Protein AF-A0A6A3H174-F1 (afdb_monomer_lite)

Sequence (116 aa):
VYGRFDVNQLEKFVPSKDCEFYFCGPAGFMTAVHKSLNKQWAVPAAQLHYEYFGPTQDIGADNTTQRPPSSCPFATFDYHTRLMATSDKQSRTRLVVAVVVATSAVLAASLMRSKK

Foldseek 3Di:
DPDADDVVVVVVVDPDLPAADEDEDDPVRLVRVVCCNCPVVVRDPVRYHYDYDDDDPDPPDDPDDDDDDDDDPPPVVVPVVVVVPPPPPVVVVVVVVVVVVVVVVVVVVVVVVVVD

Structure (mmCIF, N/CA/C/O backbone):
data_AF-A0A6A3H174-F1
#
_entry.id   AF-A0A6A3H174-F1
#
loop_
_atom_site.group_PDB
_atom_site.id
_atom_site.type_symbol
_atom_site.label_atom_id
_atom_site.label_alt_id
_atom_site.label_comp_id
_atom_site.label_asym_id
_atom_site.label_entity_id
_atom_site.label_seq_id
_atom_site.pdbx_PDB_ins_code
_atom_site.Cartn_x
_atom_site.Cartn_y
_atom_site.Cartn_z
_atom_site.occupancy
_atom_site.B_iso_or_equiv
_atom_site.auth_seq_id
_atom_site.auth_comp_id
_atom_site.auth_asym_id
_atom_site.auth_atom_id
_atom_site.pdbx_PDB_model_num
ATOM 1 N N . VAL A 1 1 ? 7.764 12.884 8.197 1.00 55.34 1 VAL A N 1
ATOM 2 C CA . VAL A 1 1 ? 7.762 12.824 6.714 1.00 55.34 1 VAL A CA 1
ATOM 3 C C . VAL A 1 1 ? 6.326 12.987 6.258 1.00 55.34 1 VAL A C 1
ATOM 5 O O . VAL A 1 1 ? 5.496 12.197 6.684 1.00 55.34 1 VAL A O 1
ATOM 8 N N . TYR A 1 2 ? 6.020 14.023 5.482 1.00 71.94 2 TYR A N 1
ATOM 9 C CA . TYR A 1 2 ? 4.663 14.278 4.986 1.00 71.94 2 TYR A CA 1
ATOM 10 C C . TYR A 1 2 ? 4.356 13.423 3.745 1.00 71.94 2 TYR A C 1
ATOM 12 O O . TYR A 1 2 ? 5.277 12.953 3.077 1.00 71.94 2 TYR A O 1
ATOM 20 N N . GLY A 1 3 ? 3.071 13.197 3.452 1.00 80.25 3 GLY A N 1
ATOM 21 C CA . GLY A 1 3 ? 2.622 12.509 2.231 1.00 80.25 3 GLY A CA 1
ATOM 22 C C . GLY A 1 3 ? 2.741 10.979 2.235 1.00 80.25 3 GLY A C 1
ATOM 23 O O . GLY A 1 3 ? 2.571 10.351 1.193 1.00 80.25 3 GLY A O 1
ATOM 24 N N . ARG A 1 4 ? 3.036 10.352 3.381 1.00 86.06 4 ARG A N 1
ATOM 25 C CA . ARG A 1 4 ? 2.978 8.890 3.541 1.00 86.06 4 ARG A CA 1
ATOM 26 C C . ARG A 1 4 ? 1.618 8.469 4.088 1.00 86.06 4 ARG A C 1
ATOM 28 O O . ARG A 1 4 ? 1.029 9.184 4.891 1.00 86.06 4 ARG A O 1
ATOM 35 N N . PHE A 1 5 ? 1.160 7.292 3.673 1.00 89.25 5 PHE A N 1
ATOM 36 C CA . PHE A 1 5 ? -0.039 6.675 4.227 1.00 89.25 5 PHE A CA 1
ATOM 37 C C . PHE A 1 5 ? 0.173 6.304 5.703 1.00 89.25 5 PHE A C 1
ATOM 39 O O . PHE A 1 5 ? 1.164 5.648 6.032 1.00 89.25 5 PHE A O 1
ATOM 46 N N . ASP A 1 6 ? -0.763 6.710 6.562 1.00 90.88 6 ASP A N 1
ATOM 47 C CA . ASP A 1 6 ? -0.767 6.442 8.002 1.00 90.88 6 ASP A CA 1
ATOM 48 C C . ASP A 1 6 ? -2.175 6.031 8.455 1.00 90.88 6 ASP A C 1
ATOM 50 O O . ASP A 1 6 ? -3.143 6.779 8.298 1.00 90.88 6 ASP A O 1
ATOM 54 N N . VAL A 1 7 ? -2.273 4.838 9.043 1.00 91.19 7 VAL A N 1
ATOM 55 C CA . VAL A 1 7 ? -3.528 4.265 9.549 1.00 91.19 7 VAL A CA 1
ATOM 56 C C . VAL A 1 7 ? -4.099 5.082 10.710 1.00 91.19 7 VAL A C 1
ATOM 58 O O . VAL A 1 7 ? -5.314 5.216 10.805 1.00 91.19 7 VAL A O 1
ATOM 61 N N . ASN A 1 8 ? -3.260 5.707 11.542 1.00 91.12 8 ASN A N 1
ATOM 62 C CA . ASN A 1 8 ? -3.735 6.511 12.677 1.00 91.12 8 ASN A CA 1
ATOM 63 C C . ASN A 1 8 ? -4.438 7.798 12.225 1.00 91.12 8 ASN A C 1
ATOM 65 O O . ASN A 1 8 ? -5.259 8.362 12.947 1.00 91.12 8 ASN A O 1
ATOM 69 N N . GLN A 1 9 ? -4.089 8.304 11.039 1.00 91.31 9 GLN A N 1
ATOM 70 C CA . GLN A 1 9 ? -4.821 9.410 10.428 1.00 91.31 9 GLN A CA 1
ATOM 71 C C . GLN A 1 9 ? -6.125 8.905 9.821 1.00 91.31 9 GLN A C 1
ATOM 73 O O . GLN A 1 9 ? -7.155 9.538 10.021 1.00 91.31 9 GLN A O 1
ATOM 78 N N . LEU A 1 10 ? -6.091 7.754 9.141 1.00 90.69 10 LEU A N 1
ATOM 79 C CA . LEU A 1 10 ? -7.274 7.141 8.538 1.00 90.69 10 LEU A CA 1
ATOM 80 C C . LEU A 1 10 ? -8.370 6.849 9.576 1.00 90.69 10 LEU A C 1
ATOM 82 O O . LEU A 1 10 ? -9.531 7.152 9.322 1.00 90.69 10 LEU A O 1
ATOM 86 N N . GLU A 1 11 ? -8.012 6.358 10.765 1.00 90.25 11 GLU A N 1
ATOM 87 C CA . GLU A 1 11 ? -8.958 6.057 11.855 1.00 90.25 11 GLU A CA 1
ATOM 88 C C . GLU A 1 11 ? -9.788 7.270 12.305 1.00 90.25 11 GLU A C 1
ATOM 90 O O . GLU A 1 11 ? -10.901 7.109 12.790 1.00 90.25 11 GLU A O 1
ATOM 95 N N . LYS A 1 12 ? -9.299 8.497 12.091 1.00 92.00 12 LYS A N 1
ATOM 96 C CA . LYS A 1 12 ? -10.047 9.723 12.418 1.00 92.00 12 LYS A CA 1
ATOM 97 C C . LYS A 1 12 ? -11.144 10.045 11.405 1.00 92.00 12 LYS A C 1
ATOM 99 O O . LYS A 1 12 ? -12.030 10.838 11.709 1.00 92.00 12 LYS A O 1
ATOM 104 N N . PHE A 1 13 ? -11.051 9.489 10.200 1.00 90.06 13 PHE A N 1
ATOM 105 C CA . PHE A 1 13 ? -11.967 9.768 9.096 1.00 90.06 13 PHE A CA 1
ATOM 106 C C . PHE A 1 13 ? -12.977 8.648 8.863 1.00 90.06 13 PHE A C 1
ATOM 108 O O . PHE A 1 13 ? -14.040 8.905 8.303 1.00 90.06 13 PHE A O 1
ATOM 115 N N . VAL A 1 14 ? -12.658 7.415 9.262 1.00 88.88 14 VAL A N 1
ATOM 116 C CA . VAL A 1 14 ? -13.527 6.260 9.023 1.00 88.88 14 VAL A CA 1
ATOM 117 C C . VAL A 1 14 ? -14.399 5.994 10.259 1.00 88.88 14 VAL A C 1
ATOM 119 O O . VAL A 1 14 ? -13.870 5.921 11.366 1.00 88.88 14 VAL A O 1
ATOM 122 N N . PRO A 1 15 ? -15.725 5.818 10.103 1.00 84.31 15 PRO A N 1
ATOM 123 C CA . PRO A 1 15 ? -16.636 5.605 11.231 1.00 84.31 15 PRO A CA 1
ATOM 124 C C . PRO A 1 15 ? -16.509 4.219 11.888 1.00 84.31 15 PRO A C 1
ATOM 126 O O . PRO A 1 15 ? -16.900 4.056 13.041 1.00 84.31 15 PRO A O 1
ATOM 129 N N . SER A 1 16 ? -15.998 3.214 11.171 1.00 85.19 16 SER A N 1
ATOM 130 C CA . SER A 1 16 ? -15.826 1.836 11.650 1.00 85.19 16 SER A CA 1
ATOM 131 C C . SER A 1 16 ? -14.670 1.143 10.925 1.00 85.19 16 SER A C 1
ATOM 133 O O . SER A 1 16 ? -14.286 1.542 9.832 1.00 85.19 16 SER A O 1
ATOM 135 N N . LYS A 1 17 ? -14.118 0.082 11.520 1.00 83.25 17 LYS A N 1
ATOM 136 C CA . LYS A 1 17 ? -13.077 -0.753 10.889 1.00 83.25 17 LYS A CA 1
ATOM 137 C C . LYS A 1 17 ? -13.654 -1.802 9.942 1.00 83.25 17 LYS A C 1
ATOM 139 O O . LYS A 1 17 ? -12.920 -2.333 9.119 1.00 83.25 17 LYS A O 1
ATOM 144 N N . ASP A 1 18 ? -14.948 -2.082 10.068 1.00 86.81 18 ASP A N 1
ATOM 145 C CA . ASP A 1 18 ? -15.666 -3.024 9.215 1.00 86.81 18 ASP A CA 1
ATOM 146 C C . ASP A 1 18 ? -16.138 -2.311 7.944 1.00 86.81 18 ASP A C 1
ATOM 148 O O . ASP A 1 18 ? -17.263 -1.821 7.852 1.00 86.81 18 ASP A O 1
ATOM 152 N N . CYS A 1 19 ? -15.211 -2.125 7.010 1.00 88.94 19 CYS A N 1
ATOM 153 C CA . CYS A 1 19 ? -15.418 -1.435 5.742 1.00 88.94 19 CYS A CA 1
ATOM 154 C C . CYS A 1 19 ? -14.631 -2.158 4.653 1.00 88.94 19 CYS A C 1
ATOM 156 O O . CYS A 1 19 ? -13.599 -2.765 4.928 1.00 88.94 19 CYS A O 1
ATOM 158 N N . GLU A 1 20 ? -15.073 -2.044 3.404 1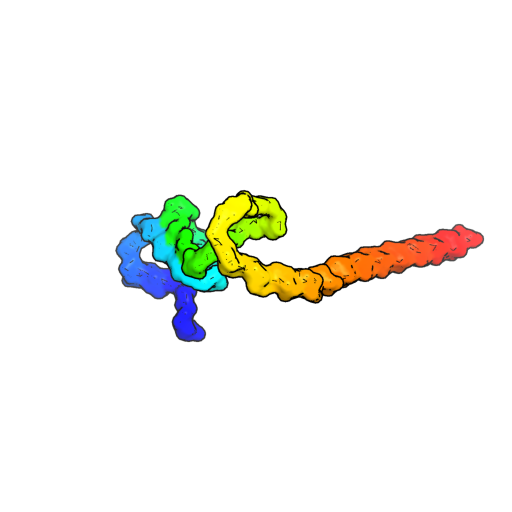.00 91.31 20 GLU A N 1
ATOM 159 C CA . GLU A 1 20 ? -14.257 -2.479 2.274 1.00 91.31 20 GLU A CA 1
ATOM 160 C C . GLU A 1 20 ? -13.305 -1.364 1.833 1.00 91.31 20 GLU A C 1
ATOM 162 O O . GLU A 1 20 ? -13.696 -0.212 1.631 1.00 91.31 20 GLU A O 1
ATOM 167 N N . PHE A 1 21 ? -12.033 -1.717 1.678 1.00 90.56 21 PHE A N 1
ATOM 168 C CA . PHE A 1 21 ? -10.954 -0.802 1.345 1.00 90.56 21 PHE A CA 1
ATOM 169 C C . PHE A 1 21 ? -10.506 -1.029 -0.094 1.00 90.56 21 PHE A C 1
ATOM 171 O O . PHE A 1 21 ? -9.912 -2.057 -0.414 1.00 90.56 21 PHE A O 1
ATOM 178 N N . TYR A 1 22 ? -10.731 -0.025 -0.938 1.00 92.81 22 TYR A N 1
ATOM 179 C CA . TYR A 1 22 ? -10.326 -0.014 -2.341 1.00 92.81 22 TYR A CA 1
ATOM 180 C C . TYR A 1 22 ? -9.165 0.960 -2.544 1.00 92.81 22 TYR A C 1
ATOM 182 O O . TYR A 1 22 ? -9.266 2.133 -2.180 1.00 92.81 22 TYR A O 1
ATOM 190 N N . PHE A 1 23 ? -8.053 0.502 -3.122 1.00 91.06 23 PHE A N 1
ATOM 191 C CA . PHE A 1 23 ? -6.896 1.364 -3.386 1.00 91.06 23 PHE A CA 1
ATOM 192 C C . PHE A 1 23 ? -6.150 0.985 -4.669 1.00 91.06 23 PHE A C 1
ATOM 194 O O . PHE A 1 23 ? -6.007 -0.178 -5.020 1.00 91.06 23 PHE A O 1
ATOM 201 N N . CYS A 1 24 ? -5.631 1.986 -5.372 1.00 88.25 24 CYS A N 1
ATOM 202 C CA . CYS A 1 24 ? -4.864 1.826 -6.607 1.00 88.25 24 CYS A CA 1
ATOM 203 C C . CYS A 1 24 ? -3.637 2.746 -6.583 1.00 88.25 24 CYS A C 1
ATOM 205 O O . CYS A 1 24 ? -3.594 3.727 -5.834 1.00 88.25 24 CYS A O 1
ATOM 207 N N . GLY A 1 25 ? -2.604 2.428 -7.365 1.00 85.50 25 GLY A N 1
ATOM 208 C CA . GLY A 1 25 ? -1.391 3.246 -7.408 1.00 85.50 25 GLY A CA 1
ATOM 209 C C . GLY A 1 25 ? -0.117 2.495 -7.793 1.00 85.50 25 GLY A C 1
ATOM 210 O O . GLY A 1 25 ? -0.161 1.356 -8.253 1.00 85.50 25 GLY A O 1
ATOM 211 N N . PRO A 1 26 ? 1.055 3.124 -7.592 1.00 83.69 26 PRO A N 1
ATOM 212 C CA . PRO A 1 26 ? 2.346 2.467 -7.764 1.00 83.69 26 PRO A CA 1
ATOM 213 C C . PRO A 1 26 ? 2.523 1.296 -6.787 1.00 83.69 26 PRO A C 1
ATOM 215 O O . PRO A 1 26 ? 2.151 1.398 -5.615 1.00 83.69 26 PRO A O 1
ATOM 218 N N . ALA A 1 27 ? 3.182 0.219 -7.224 1.00 81.50 27 ALA A N 1
ATOM 219 C CA . ALA A 1 27 ? 3.347 -1.015 -6.445 1.00 81.50 27 ALA A CA 1
ATOM 220 C C . ALA A 1 27 ? 3.892 -0.792 -5.017 1.00 81.50 27 ALA A C 1
ATOM 222 O O . ALA A 1 27 ? 3.402 -1.378 -4.047 1.00 81.50 27 ALA A O 1
ATOM 223 N N . GLY A 1 28 ? 4.872 0.105 -4.858 1.00 84.75 28 GLY A N 1
ATOM 224 C CA . GLY A 1 28 ? 5.450 0.425 -3.549 1.00 84.75 28 GLY A CA 1
ATOM 225 C C . GLY A 1 28 ? 4.480 1.133 -2.595 1.00 84.75 28 GLY A C 1
ATOM 226 O O . GLY A 1 28 ? 4.526 0.895 -1.389 1.00 84.75 28 GLY A O 1
ATOM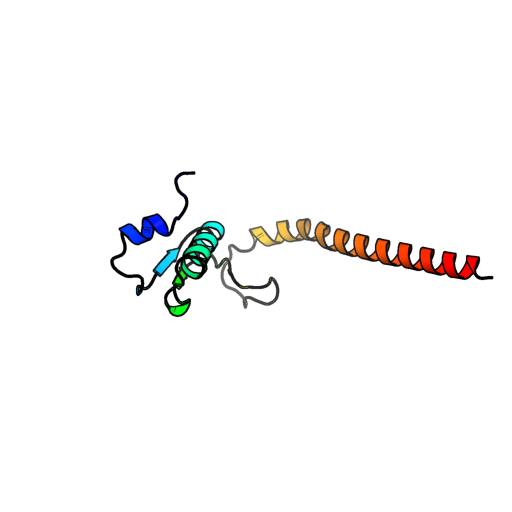 227 N N . PHE A 1 29 ? 3.579 1.969 -3.120 1.00 88.06 29 PHE A N 1
ATOM 228 C CA . PHE A 1 29 ? 2.531 2.609 -2.323 1.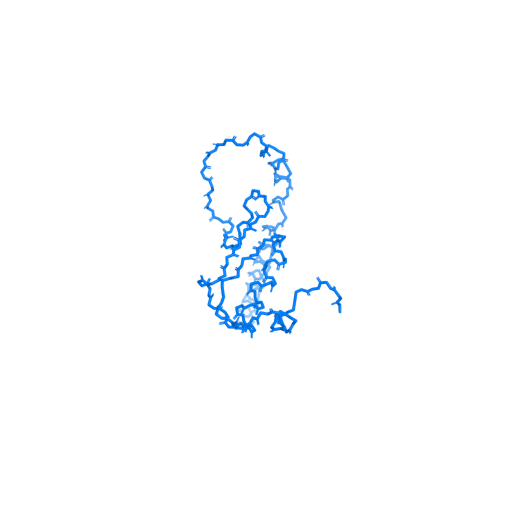00 88.06 29 PHE A CA 1
ATOM 229 C C . PHE A 1 29 ? 1.487 1.582 -1.886 1.00 88.06 29 PHE A C 1
ATOM 231 O O . PHE A 1 29 ? 1.201 1.469 -0.697 1.00 88.06 29 PHE A O 1
ATOM 238 N N . MET A 1 30 ? 0.993 0.773 -2.824 1.00 89.38 30 MET A N 1
ATOM 239 C CA . MET A 1 30 ? -0.028 -0.237 -2.537 1.00 89.38 30 MET A CA 1
ATOM 240 C C . MET A 1 30 ? 0.458 -1.288 -1.536 1.00 89.38 30 MET A C 1
ATOM 242 O O . MET A 1 30 ? -0.266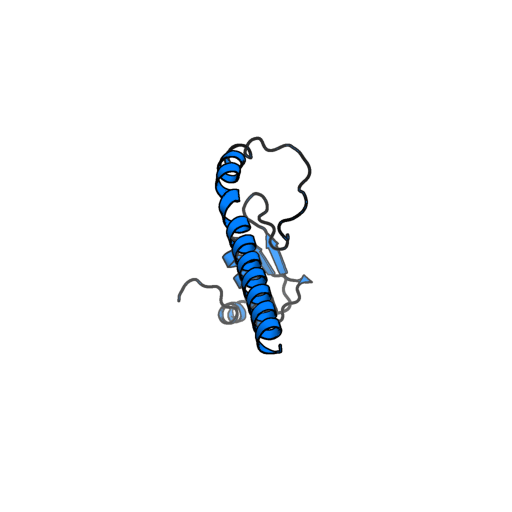 -1.631 -0.606 1.00 89.38 30 MET A O 1
ATOM 246 N N . THR A 1 31 ? 1.720 -1.720 -1.636 1.00 87.81 31 THR A N 1
ATOM 247 C CA . THR A 1 31 ? 2.330 -2.631 -0.652 1.00 87.81 31 THR A CA 1
ATOM 248 C C . THR A 1 31 ? 2.365 -2.013 0.749 1.00 87.81 31 THR A C 1
ATOM 250 O O . THR A 1 31 ? 2.110 -2.696 1.744 1.00 87.81 31 THR A O 1
ATOM 253 N N . ALA A 1 32 ? 2.676 -0.716 0.845 1.00 90.12 32 ALA A N 1
ATOM 254 C CA . ALA A 1 32 ? 2.696 -0.008 2.119 1.00 90.12 32 ALA A CA 1
ATOM 255 C C . ALA A 1 32 ? 1.288 0.111 2.724 1.00 90.12 32 ALA A C 1
ATOM 257 O O . ALA A 1 32 ? 1.122 -0.168 3.910 1.00 90.12 32 ALA A O 1
ATOM 258 N N . VAL A 1 33 ? 0.282 0.459 1.913 1.00 91.69 33 VAL A N 1
ATOM 259 C CA . VAL A 1 33 ? -1.128 0.534 2.334 1.00 91.69 33 VAL A CA 1
ATOM 260 C C . VAL A 1 33 ? -1.619 -0.828 2.819 1.00 91.69 33 VAL A C 1
ATOM 262 O O . VAL A 1 33 ? -2.063 -0.945 3.961 1.00 91.69 33 VAL A O 1
ATOM 265 N N . HIS A 1 34 ? -1.444 -1.873 2.005 1.00 91.06 34 HIS A N 1
ATOM 266 C CA . HIS A 1 34 ? -1.867 -3.233 2.330 1.00 91.06 34 HIS A CA 1
ATOM 267 C C . HIS A 1 34 ? -1.234 -3.728 3.637 1.00 91.06 34 HIS A C 1
ATOM 269 O O . HIS A 1 34 ? -1.918 -4.259 4.512 1.00 91.06 34 HIS A O 1
ATOM 275 N N . LYS A 1 35 ? 0.078 -3.517 3.819 1.00 90.25 35 LYS A N 1
ATOM 276 C CA . LYS A 1 35 ? 0.778 -3.916 5.048 1.00 90.25 35 LYS A CA 1
ATOM 277 C C . LYS A 1 35 ? 0.254 -3.166 6.270 1.00 90.25 35 LYS A C 1
ATOM 279 O O . LYS A 1 35 ? 0.128 -3.778 7.327 1.00 90.25 35 LYS A O 1
ATOM 284 N N . SER A 1 36 ? -0.016 -1.870 6.152 1.00 92.25 36 SER A N 1
ATOM 285 C CA . SER A 1 36 ? -0.520 -1.074 7.270 1.00 92.25 36 SER A CA 1
ATOM 286 C C . SER A 1 36 ? -1.940 -1.490 7.663 1.00 92.25 36 SER A C 1
ATOM 288 O O . SER A 1 36 ? -2.170 -1.760 8.839 1.00 92.25 36 SER A O 1
ATOM 290 N N . LEU A 1 37 ? -2.855 -1.647 6.700 1.00 91.50 37 LEU A N 1
ATOM 291 C CA . LEU A 1 37 ? -4.234 -2.078 6.967 1.00 91.50 37 LEU A CA 1
ATOM 292 C C . LEU A 1 37 ? -4.296 -3.496 7.555 1.00 91.50 37 LEU A C 1
ATOM 294 O O . LEU A 1 37 ? -4.940 -3.714 8.578 1.00 91.50 37 LEU A O 1
ATOM 298 N N . ASN A 1 38 ? -3.565 -4.446 6.967 1.00 88.75 38 ASN A N 1
ATOM 299 C CA . ASN A 1 38 ? -3.573 -5.835 7.423 1.00 88.75 38 ASN A CA 1
ATOM 300 C C . ASN A 1 38 ? -2.839 -6.020 8.764 1.00 88.75 38 ASN A C 1
ATOM 302 O O . ASN A 1 38 ? -3.372 -6.646 9.673 1.00 88.75 38 ASN A O 1
ATOM 306 N N . LYS A 1 39 ? -1.619 -5.480 8.920 1.00 86.38 39 LYS A N 1
ATOM 307 C CA . LYS A 1 39 ? -0.786 -5.779 10.102 1.00 86.38 39 LYS A CA 1
ATOM 308 C C . LYS A 1 39 ? -1.028 -4.859 11.288 1.00 86.38 39 LYS A C 1
ATOM 310 O O . LYS A 1 39 ? -0.892 -5.311 12.417 1.00 86.38 39 LYS A O 1
ATOM 315 N N . GLN A 1 40 ? -1.291 -3.575 11.049 1.00 87.94 40 GLN A N 1
ATOM 316 C CA . GLN A 1 40 ? -1.449 -2.604 12.139 1.00 87.94 40 GLN A CA 1
ATOM 317 C C . GLN A 1 40 ? -2.911 -2.480 12.556 1.00 87.94 40 GLN A C 1
ATOM 319 O O . GLN A 1 40 ? -3.193 -2.315 13.737 1.00 87.94 40 GLN A O 1
ATOM 324 N N . TRP A 1 41 ? -3.830 -2.587 11.594 1.00 89.31 41 TRP A N 1
ATOM 325 C CA . TRP A 1 41 ? -5.261 -2.401 11.834 1.00 89.31 41 TRP A CA 1
ATOM 326 C C . TRP A 1 41 ? -6.081 -3.693 11.794 1.00 89.31 41 TRP A C 1
ATOM 328 O O . TRP A 1 41 ? -7.282 -3.648 12.040 1.00 89.31 41 TRP A O 1
ATOM 338 N N . ALA A 1 42 ? -5.426 -4.833 11.545 1.00 90.31 42 ALA A N 1
ATOM 339 C CA . ALA A 1 42 ? -6.021 -6.169 11.546 1.00 90.31 42 ALA A CA 1
ATOM 340 C C . ALA A 1 42 ? -7.229 -6.329 10.601 1.00 90.31 42 ALA A C 1
ATOM 342 O O . ALA A 1 42 ? -8.105 -7.154 10.852 1.00 90.31 42 ALA A O 1
ATOM 343 N N . VAL A 1 43 ? -7.267 -5.566 9.502 1.00 89.56 43 VAL A N 1
ATOM 344 C CA . VAL A 1 43 ? -8.338 -5.670 8.504 1.00 89.56 43 VAL A CA 1
ATOM 345 C C . VAL A 1 43 ? -8.232 -7.017 7.770 1.00 89.56 43 VAL A C 1
ATOM 347 O O . VAL A 1 43 ? -7.149 -7.351 7.266 1.00 89.56 43 VAL A O 1
ATOM 350 N N . PRO A 1 44 ? -9.325 -7.800 7.683 1.00 87.94 44 PRO A N 1
ATOM 351 C CA . PRO A 1 44 ? -9.358 -9.051 6.935 1.00 87.94 44 PRO A CA 1
ATOM 352 C C . PRO A 1 44 ? -8.982 -8.856 5.464 1.00 87.94 44 PRO A C 1
ATOM 354 O O . PRO A 1 44 ? -9.422 -7.912 4.817 1.00 87.94 44 PRO A O 1
ATOM 357 N N . ALA A 1 45 ? -8.237 -9.806 4.892 1.00 84.38 45 ALA A N 1
ATOM 358 C CA . ALA A 1 45 ? -7.855 -9.752 3.477 1.00 84.38 45 ALA A CA 1
ATOM 359 C C . ALA A 1 45 ? -9.065 -9.721 2.525 1.00 84.38 45 ALA A C 1
ATOM 361 O O . ALA A 1 45 ? -8.972 -9.149 1.446 1.00 84.38 45 ALA A O 1
ATOM 362 N N . ALA A 1 46 ? -10.203 -10.287 2.943 1.00 88.25 46 ALA A N 1
ATOM 363 C CA . ALA A 1 46 ? -11.448 -10.268 2.177 1.00 88.25 46 ALA A CA 1
ATOM 364 C C . ALA A 1 46 ? -12.012 -8.853 1.950 1.00 88.25 46 ALA A C 1
ATOM 366 O O . ALA A 1 46 ? -12.782 -8.671 1.020 1.00 88.25 46 ALA A O 1
ATOM 367 N N . GLN A 1 47 ? -11.622 -7.880 2.779 1.00 87.44 47 GLN A N 1
ATOM 368 C CA . GLN A 1 47 ? -12.065 -6.486 2.702 1.00 87.44 47 GLN A CA 1
ATOM 369 C C . GLN A 1 47 ? -11.043 -5.583 1.991 1.00 87.44 47 GLN A C 1
ATOM 371 O O . GLN A 1 47 ? -11.230 -4.370 1.934 1.00 87.44 47 GLN A O 1
ATOM 376 N N . LEU A 1 48 ? -9.921 -6.131 1.507 1.00 90.50 48 LEU A N 1
ATOM 377 C CA . LEU A 1 48 ? -8.843 -5.367 0.877 1.00 90.50 48 LEU A CA 1
ATOM 378 C C . LEU A 1 48 ? -8.832 -5.622 -0.634 1.00 90.50 48 LEU A C 1
ATOM 380 O O . LEU A 1 48 ? -8.430 -6.691 -1.090 1.00 90.50 48 LEU A O 1
ATOM 384 N N . HIS A 1 49 ? -9.195 -4.608 -1.414 1.00 90.00 49 HIS A N 1
ATOM 385 C CA . HIS A 1 49 ? -9.271 -4.668 -2.872 1.00 90.00 49 HIS A CA 1
ATOM 386 C C . HIS A 1 49 ? -8.291 -3.674 -3.496 1.00 90.00 49 HIS A C 1
ATOM 388 O O . HIS A 1 49 ? -8.217 -2.512 -3.087 1.00 90.00 49 HIS A O 1
ATOM 394 N N . TYR A 1 50 ? -7.528 -4.114 -4.498 1.00 90.31 50 TYR A N 1
ATOM 395 C CA . TYR A 1 50 ? -6.541 -3.258 -5.147 1.00 90.31 50 TYR A CA 1
ATOM 396 C C . TYR A 1 50 ? -6.411 -3.492 -6.646 1.00 90.31 50 TYR A C 1
ATOM 398 O O . TYR A 1 50 ? -6.597 -4.603 -7.137 1.00 90.31 50 TYR A O 1
ATOM 406 N N . GLU A 1 51 ? -6.038 -2.431 -7.361 1.00 86.38 51 GLU A N 1
ATOM 407 C CA . GLU A 1 51 ? -5.839 -2.443 -8.810 1.00 86.38 51 GLU A CA 1
ATOM 408 C C . GLU A 1 51 ? -4.524 -1.749 -9.199 1.00 86.38 51 GLU A C 1
ATOM 410 O O . GLU A 1 51 ? -4.181 -0.677 -8.689 1.00 86.38 51 GLU A O 1
ATOM 415 N N . TYR A 1 52 ? -3.782 -2.357 -10.130 1.00 78.62 52 TYR A N 1
ATOM 416 C CA . TYR A 1 52 ? -2.585 -1.756 -10.722 1.00 78.62 52 TYR A CA 1
ATOM 417 C C . TYR A 1 52 ? -2.963 -0.794 -11.833 1.00 78.62 52 TYR A C 1
ATOM 419 O O . TYR A 1 52 ? -3.650 -1.169 -12.779 1.00 78.62 52 TYR A O 1
ATOM 427 N N . PHE A 1 53 ? -2.390 0.404 -11.800 1.00 67.62 53 PHE A N 1
ATOM 428 C CA . PHE A 1 53 ? -2.401 1.259 -12.978 1.00 67.62 53 PHE A CA 1
ATOM 429 C C . PHE A 1 53 ? -1.383 0.752 -14.008 1.00 67.62 53 PHE A C 1
ATOM 431 O O . PHE A 1 53 ? -0.175 0.895 -13.818 1.00 67.62 53 PHE A O 1
ATOM 438 N N . GLY A 1 54 ? -1.875 0.173 -15.106 1.00 62.50 54 GLY A N 1
ATOM 439 C CA . GLY A 1 54 ? -1.073 -0.289 -16.248 1.00 62.50 54 GLY A CA 1
ATOM 440 C C . GLY A 1 54 ? -1.083 -1.813 -16.436 1.00 62.50 54 GLY A C 1
ATOM 441 O O . GLY A 1 54 ? -1.673 -2.522 -15.622 1.00 62.50 54 GLY A O 1
ATOM 442 N N . PRO A 1 55 ? -0.466 -2.346 -17.514 1.00 58.75 55 PRO A N 1
ATOM 443 C CA . PRO A 1 55 ? -0.446 -3.782 -17.788 1.00 58.75 55 PRO A CA 1
ATOM 444 C C . PRO A 1 55 ? 0.181 -4.524 -16.600 1.00 58.75 55 PRO A C 1
ATOM 446 O O . PRO A 1 55 ? 1.377 -4.419 -16.344 1.00 58.75 55 PRO A O 1
ATOM 449 N N . THR A 1 56 ? -0.703 -5.202 -15.865 1.00 48.91 56 THR A N 1
ATOM 450 C CA . THR A 1 56 ? -0.566 -5.926 -14.595 1.00 48.91 56 THR A CA 1
ATOM 451 C C . THR A 1 56 ? 0.877 -6.107 -14.107 1.00 48.91 56 THR A C 1
ATOM 453 O O . THR A 1 56 ? 1.563 -7.037 -14.526 1.00 48.91 56 THR A O 1
ATOM 456 N N . GLN A 1 57 ? 1.330 -5.257 -13.179 1.00 49.94 57 GLN A N 1
ATOM 457 C CA . GLN A 1 57 ? 2.443 -5.626 -12.302 1.00 49.94 57 GLN A CA 1
ATOM 458 C C . GLN A 1 57 ? 1.881 -6.531 -11.209 1.00 49.94 57 GLN A C 1
ATOM 460 O O . GLN A 1 57 ? 1.251 -6.072 -10.268 1.00 49.94 57 GLN A O 1
ATOM 465 N N . ASP A 1 58 ? 2.053 -7.830 -11.391 1.00 44.41 58 ASP A N 1
ATOM 466 C CA . ASP A 1 58 ? 1.524 -8.864 -10.510 1.00 44.41 58 ASP A CA 1
ATOM 467 C C . ASP A 1 58 ? 2.238 -8.821 -9.137 1.00 44.41 58 ASP A C 1
ATOM 469 O O . ASP A 1 58 ? 3.410 -9.189 -9.026 1.00 44.41 58 ASP A O 1
ATOM 473 N N . ILE A 1 59 ? 1.579 -8.323 -8.079 1.00 44.31 59 ILE A N 1
ATOM 474 C CA . ILE A 1 59 ? 2.086 -8.433 -6.696 1.00 44.31 59 ILE A CA 1
ATOM 475 C C . ILE A 1 59 ? 1.627 -9.778 -6.150 1.00 44.31 59 ILE A C 1
ATOM 477 O O . ILE A 1 59 ? 0.580 -9.904 -5.523 1.00 44.31 59 ILE A O 1
ATOM 481 N N . GLY A 1 60 ? 2.434 -10.794 -6.422 1.00 45.88 60 GLY A N 1
ATOM 482 C CA . GLY A 1 60 ? 2.184 -12.161 -5.979 1.00 45.88 60 GLY A CA 1
ATOM 483 C C . GLY A 1 60 ? 2.846 -13.202 -6.868 1.00 45.88 60 GLY A C 1
ATOM 484 O O . GLY A 1 60 ? 3.209 -14.259 -6.362 1.00 45.88 60 GLY A O 1
ATOM 485 N N . ALA A 1 61 ? 3.077 -12.886 -8.146 1.00 40.16 61 ALA A N 1
ATOM 486 C CA . ALA A 1 61 ? 3.807 -13.773 -9.039 1.00 40.16 61 ALA A CA 1
ATOM 487 C C . ALA A 1 61 ? 5.284 -13.847 -8.628 1.00 40.16 61 ALA A C 1
ATOM 489 O O . ALA A 1 61 ? 6.079 -12.919 -8.816 1.00 40.16 61 ALA A O 1
ATOM 490 N N . ASP A 1 62 ? 5.668 -14.996 -8.085 1.00 44.16 62 ASP A N 1
ATOM 491 C CA . ASP A 1 62 ? 7.006 -15.501 -8.294 1.00 44.16 62 ASP A CA 1
ATOM 492 C C . ASP A 1 62 ? 7.291 -15.522 -9.804 1.00 44.16 62 ASP A C 1
ATOM 494 O O . ASP A 1 62 ? 6.430 -15.759 -10.646 1.00 44.16 62 ASP A O 1
ATOM 498 N N . ASN A 1 63 ? 8.520 -15.171 -10.165 1.00 48.19 63 ASN A N 1
ATOM 499 C CA . ASN A 1 63 ? 8.933 -14.781 -11.516 1.00 48.19 63 ASN A CA 1
ATOM 500 C C . ASN A 1 63 ? 8.956 -15.932 -12.549 1.00 48.19 63 ASN A C 1
ATOM 502 O O . ASN A 1 63 ? 9.754 -15.905 -13.488 1.00 48.19 63 ASN A O 1
ATOM 506 N N . THR A 1 64 ? 8.134 -16.967 -12.382 1.00 47.28 64 THR A N 1
ATOM 507 C CA . THR A 1 64 ? 8.161 -18.158 -13.221 1.00 47.28 64 THR A CA 1
ATOM 508 C C . THR A 1 64 ? 6.740 -18.604 -13.533 1.00 47.28 64 THR A C 1
ATOM 510 O O . THR A 1 64 ? 6.023 -19.084 -12.668 1.00 47.28 64 THR A O 1
ATOM 513 N N . THR A 1 65 ? 6.411 -18.567 -14.823 1.00 47.00 65 THR A N 1
ATOM 514 C CA . THR A 1 65 ? 5.293 -19.275 -15.474 1.00 47.00 65 THR A CA 1
ATOM 515 C C . THR A 1 65 ? 4.066 -18.419 -15.819 1.00 47.00 65 THR A C 1
ATOM 517 O O . THR A 1 65 ? 3.005 -18.492 -15.220 1.00 47.00 65 THR A O 1
ATOM 520 N N . GLN A 1 66 ? 4.234 -17.734 -16.957 1.00 50.44 66 GLN A N 1
ATOM 521 C CA . GLN A 1 66 ? 3.333 -17.823 -18.114 1.00 50.44 66 GLN A CA 1
ATOM 522 C C . GLN A 1 66 ? 2.086 -16.927 -18.132 1.00 50.44 66 GLN A C 1
ATOM 524 O O . GLN A 1 66 ? 1.020 -17.288 -17.644 1.00 50.44 66 GLN A O 1
ATOM 529 N N . ARG A 1 67 ? 2.178 -15.820 -18.888 1.00 41.00 67 ARG A N 1
ATOM 530 C CA . ARG A 1 67 ? 1.001 -15.236 -19.546 1.00 41.00 67 ARG A CA 1
ATOM 531 C C . ARG A 1 67 ? 0.859 -15.827 -20.964 1.00 41.00 67 ARG A C 1
ATOM 533 O O . ARG A 1 67 ? 1.849 -15.811 -21.701 1.00 41.00 67 ARG A O 1
ATOM 540 N N . PRO A 1 68 ? -0.325 -16.360 -21.333 1.00 41.47 68 PRO A N 1
ATOM 541 C CA . PRO A 1 68 ? -0.635 -16.925 -22.653 1.00 41.47 68 PRO A CA 1
ATOM 542 C C . PRO A 1 68 ? -0.637 -15.864 -23.775 1.00 41.47 68 PRO A C 1
ATOM 544 O O . PRO A 1 68 ? -0.552 -14.665 -23.490 1.00 41.47 68 PRO A O 1
ATOM 547 N N . PRO A 1 69 ? -0.664 -16.298 -25.053 1.00 50.94 69 PRO A N 1
ATOM 548 C CA . PRO A 1 69 ? -0.151 -15.511 -26.163 1.00 50.94 69 PRO A CA 1
ATOM 549 C C . PRO A 1 69 ? -1.103 -14.417 -26.659 1.00 50.94 69 PRO A C 1
ATOM 551 O O . PRO A 1 69 ? -2.323 -14.533 -26.594 1.00 50.94 69 PRO A O 1
ATOM 554 N N . SER A 1 70 ? -0.458 -13.413 -27.263 1.00 58.81 70 SER A N 1
ATOM 555 C CA . SER A 1 70 ? -0.925 -12.535 -28.345 1.00 58.81 70 SER A CA 1
ATOM 556 C C . SER A 1 70 ? -2.129 -11.623 -28.094 1.00 58.81 70 SER A C 1
ATOM 558 O O . SER A 1 70 ? -3.270 -12.069 -28.112 1.00 58.81 70 SER A O 1
ATOM 560 N N . SER A 1 71 ? -1.854 -10.313 -28.054 1.00 45.88 71 SER A N 1
ATOM 561 C CA . SER A 1 71 ? -2.604 -9.312 -28.847 1.00 45.88 71 SER A CA 1
ATOM 562 C C . SER A 1 71 ? -2.071 -7.875 -28.735 1.00 45.88 71 SER A C 1
ATOM 564 O O . SER A 1 71 ? -2.563 -7.003 -29.444 1.00 45.88 71 SER A O 1
ATOM 566 N N . CYS A 1 72 ? -1.042 -7.590 -27.929 1.00 43.12 72 CYS A N 1
ATOM 567 C CA . CYS A 1 72 ? -0.553 -6.215 -27.772 1.00 43.12 72 CYS A CA 1
ATOM 568 C C . CYS A 1 72 ? 0.744 -5.969 -28.576 1.00 43.12 72 CYS A C 1
ATOM 570 O O . CYS A 1 72 ? 1.806 -6.430 -28.153 1.00 43.12 72 CYS A O 1
ATOM 572 N N . PRO A 1 73 ? 0.714 -5.201 -29.684 1.00 49.69 73 PRO A N 1
ATOM 573 C CA . PRO A 1 73 ? 1.900 -4.880 -30.494 1.00 49.69 73 PRO A CA 1
ATOM 574 C C . PRO A 1 73 ? 2.916 -3.957 -29.787 1.00 49.69 73 PRO A C 1
ATOM 576 O O . PRO A 1 73 ? 3.974 -3.669 -30.337 1.00 49.69 73 PRO A O 1
ATOM 579 N N . PHE A 1 74 ? 2.638 -3.522 -28.552 1.00 45.50 74 PHE A N 1
ATOM 580 C CA . PHE A 1 74 ? 3.510 -2.654 -27.750 1.00 45.50 74 PHE A CA 1
ATOM 581 C C . PHE A 1 74 ? 4.492 -3.424 -26.835 1.00 45.50 74 PHE A C 1
ATOM 583 O O . PHE A 1 74 ? 5.065 -2.854 -25.918 1.00 45.50 74 PHE A O 1
ATOM 590 N N . ALA A 1 75 ? 4.702 -4.730 -27.035 1.00 45.28 75 ALA A N 1
ATOM 591 C CA . ALA A 1 75 ? 5.659 -5.519 -26.238 1.00 45.28 75 ALA A CA 1
ATOM 592 C C . ALA A 1 75 ? 7.060 -5.636 -26.876 1.00 45.28 75 ALA A C 1
ATOM 594 O O . ALA A 1 75 ? 7.985 -6.170 -26.266 1.00 45.28 75 ALA A O 1
ATOM 595 N N . THR A 1 76 ? 7.244 -5.130 -28.097 1.00 47.44 76 THR A N 1
ATOM 596 C CA . THR A 1 76 ? 8.494 -5.310 -28.853 1.00 47.44 76 THR A CA 1
ATOM 597 C C . THR A 1 76 ? 9.662 -4.483 -28.301 1.00 47.44 76 THR A C 1
ATOM 599 O O . THR A 1 76 ? 10.814 -4.870 -28.480 1.00 47.44 76 THR A O 1
ATOM 602 N N . PHE A 1 77 ? 9.406 -3.382 -27.584 1.00 45.06 77 PHE A N 1
ATOM 603 C CA . PHE A 1 77 ? 10.483 -2.508 -27.096 1.00 45.06 77 PHE A CA 1
ATOM 604 C C . PHE A 1 77 ? 11.274 -3.103 -25.913 1.00 45.06 77 PHE A C 1
ATOM 606 O O . PHE A 1 77 ? 12.452 -2.802 -25.743 1.00 45.06 77 PHE A O 1
ATOM 613 N N . ASP A 1 78 ? 10.670 -4.000 -25.129 1.00 50.47 78 ASP A N 1
ATOM 614 C CA . ASP A 1 78 ? 11.284 -4.541 -23.905 1.00 50.47 78 ASP A CA 1
ATOM 615 C C . ASP A 1 78 ? 12.150 -5.797 -24.155 1.00 50.47 78 ASP A C 1
ATOM 617 O O . ASP A 1 78 ? 13.006 -6.173 -23.351 1.00 50.47 78 ASP A O 1
ATOM 621 N N . TYR A 1 79 ? 11.983 -6.460 -25.307 1.00 46.06 79 TYR A N 1
ATOM 622 C CA . TYR A 1 79 ? 12.662 -7.734 -25.571 1.00 46.06 79 TYR A CA 1
ATOM 623 C C . TYR A 1 79 ? 14.174 -7.572 -25.805 1.00 46.06 79 TYR A C 1
ATOM 625 O O . TYR A 1 79 ? 14.972 -8.390 -25.346 1.00 46.06 79 TYR A O 1
ATOM 633 N N . HIS A 1 80 ? 14.594 -6.490 -26.469 1.00 47.78 80 HIS A N 1
ATOM 634 C CA . HIS A 1 80 ? 16.000 -6.304 -26.841 1.00 47.78 80 HIS A CA 1
ATOM 635 C C . HIS A 1 80 ? 16.874 -5.833 -25.665 1.00 47.78 80 HIS A C 1
ATOM 637 O O . HIS A 1 80 ? 18.024 -6.253 -25.532 1.00 47.78 80 HIS A O 1
ATOM 643 N N . THR A 1 81 ? 16.318 -5.026 -24.756 1.00 51.09 81 THR A N 1
ATOM 644 C CA . THR A 1 81 ? 16.998 -4.601 -23.518 1.00 51.09 81 THR A CA 1
ATOM 645 C C . THR A 1 81 ? 17.190 -5.779 -22.560 1.00 51.09 81 THR A C 1
ATOM 647 O O . THR A 1 81 ? 18.214 -5.878 -21.880 1.00 51.09 81 THR A O 1
ATOM 650 N N . ARG A 1 82 ? 16.248 -6.733 -22.552 1.00 47.47 82 ARG A N 1
ATOM 651 C CA . ARG A 1 82 ? 16.337 -7.941 -21.726 1.00 47.47 82 ARG A CA 1
ATOM 652 C C . ARG A 1 82 ? 17.415 -8.918 -22.204 1.00 47.47 82 ARG A C 1
ATOM 654 O O . ARG A 1 82 ? 18.045 -9.540 -21.353 1.00 47.47 82 ARG A O 1
ATOM 661 N N . LEU A 1 83 ? 17.692 -9.001 -23.510 1.00 48.41 83 LEU A N 1
ATOM 662 C CA . LEU A 1 83 ? 18.760 -9.863 -24.045 1.00 48.41 83 LEU A CA 1
ATOM 663 C C . LEU A 1 83 ? 20.164 -9.427 -23.577 1.00 48.41 83 LEU A C 1
ATOM 665 O O . LEU A 1 83 ? 21.048 -10.261 -23.415 1.00 48.41 83 LEU A O 1
ATOM 669 N N . MET A 1 84 ? 20.356 -8.131 -23.312 1.00 45.78 84 MET A N 1
ATOM 670 C CA . MET A 1 84 ? 21.634 -7.574 -22.847 1.00 45.78 84 MET A CA 1
ATOM 671 C C . MET A 1 84 ? 21.781 -7.594 -21.311 1.00 45.78 84 MET A C 1
ATOM 673 O O . MET A 1 84 ? 22.897 -7.565 -20.798 1.00 45.78 84 MET A O 1
ATOM 677 N N . ALA A 1 85 ? 20.677 -7.665 -20.553 1.00 50.78 85 ALA A N 1
ATOM 678 C CA . ALA A 1 85 ? 20.680 -7.518 -19.091 1.00 50.78 85 ALA A CA 1
ATOM 679 C C . ALA A 1 85 ? 20.748 -8.843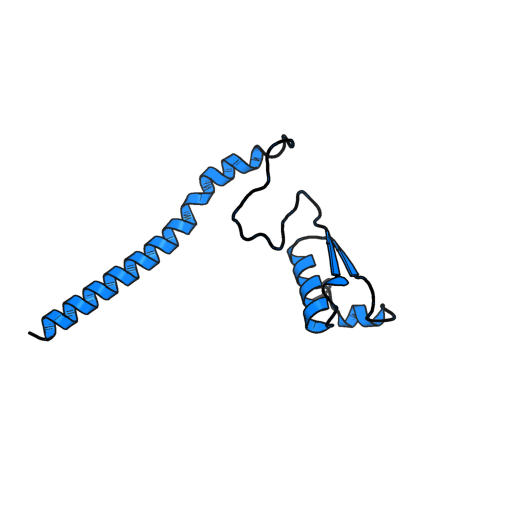 -18.299 1.00 50.78 85 ALA A C 1
ATOM 681 O O . ALA A 1 85 ? 21.059 -8.839 -17.105 1.00 50.78 85 ALA A O 1
ATOM 682 N N . THR A 1 86 ? 20.476 -9.996 -18.922 1.00 46.94 86 THR A N 1
ATOM 683 C CA . THR A 1 86 ? 20.435 -11.305 -18.234 1.00 46.94 86 THR A CA 1
ATOM 684 C C . THR A 1 86 ? 21.803 -11.932 -17.954 1.00 46.94 86 THR A C 1
ATOM 686 O O . THR A 1 86 ? 21.864 -13.049 -17.445 1.00 46.94 86 THR A O 1
ATOM 689 N N . SER A 1 87 ? 22.909 -11.239 -18.229 1.00 51.47 87 SER A N 1
ATOM 690 C CA . SER A 1 87 ? 24.244 -11.841 -18.123 1.00 51.47 87 SER A CA 1
ATOM 691 C C . SER A 1 87 ? 24.897 -11.754 -16.731 1.00 51.47 87 SER A C 1
ATOM 693 O O . SER A 1 87 ? 25.891 -12.436 -16.493 1.00 51.47 87 SER A O 1
ATOM 695 N N . ASP A 1 88 ? 24.359 -10.971 -15.785 1.00 54.06 88 ASP A N 1
ATOM 696 C CA . ASP A 1 88 ? 25.126 -10.599 -14.577 1.00 54.06 88 ASP A CA 1
ATOM 697 C C . ASP A 1 88 ? 24.797 -11.421 -13.309 1.00 54.06 88 ASP A C 1
ATOM 699 O O . ASP A 1 88 ? 25.685 -11.860 -12.572 1.00 54.06 88 ASP A O 1
ATOM 703 N N . LYS A 1 89 ? 23.516 -11.719 -13.048 1.00 50.69 89 LYS A N 1
ATOM 704 C CA . LYS A 1 89 ? 23.107 -12.311 -11.754 1.00 50.69 89 LYS A CA 1
ATOM 705 C C . LYS A 1 89 ? 23.428 -13.801 -11.611 1.00 50.69 89 LYS A C 1
ATOM 707 O O . LYS A 1 89 ? 23.771 -14.244 -10.516 1.00 50.69 89 LYS A O 1
ATOM 712 N N . GLN A 1 90 ? 23.382 -14.570 -12.700 1.00 46.56 90 GLN A N 1
ATOM 713 C CA . GLN A 1 90 ? 23.722 -15.998 -12.670 1.00 46.56 90 GLN A CA 1
ATOM 714 C C . GLN A 1 90 ? 25.227 -16.237 -12.459 1.00 46.56 90 GLN A C 1
ATOM 716 O O . GLN A 1 90 ? 25.616 -17.247 -11.867 1.00 46.56 90 GLN A O 1
ATOM 721 N N . SER A 1 91 ? 26.065 -15.281 -12.872 1.00 52.88 91 SER A N 1
ATOM 722 C CA . SER A 1 91 ? 27.518 -15.331 -12.689 1.00 52.88 91 SER A CA 1
ATOM 723 C C . SER A 1 91 ? 27.907 -15.230 -11.209 1.00 52.88 91 SER A C 1
ATOM 725 O O . SER A 1 91 ? 28.694 -16.035 -10.707 1.00 52.88 91 SER A O 1
ATOM 727 N N . ARG A 1 92 ? 27.268 -14.319 -10.458 1.00 59.62 92 ARG A N 1
ATOM 728 C CA . ARG A 1 92 ? 27.576 -14.093 -9.035 1.00 59.62 92 ARG A CA 1
ATOM 729 C C . ARG A 1 92 ? 27.236 -15.300 -8.161 1.00 59.62 92 ARG A C 1
ATOM 731 O O . ARG A 1 92 ? 28.053 -15.692 -7.333 1.00 59.62 92 ARG A O 1
ATOM 738 N N . THR A 1 93 ? 26.085 -15.939 -8.374 1.00 58.66 93 THR A N 1
ATOM 739 C CA . THR A 1 93 ? 25.695 -17.132 -7.599 1.00 58.66 93 THR A CA 1
ATOM 740 C C . THR A 1 93 ? 26.613 -18.321 -7.882 1.00 58.66 93 THR A C 1
ATOM 742 O O . THR A 1 93 ? 27.022 -19.017 -6.955 1.00 58.66 93 THR A O 1
ATOM 745 N N . ARG A 1 94 ? 27.002 -18.539 -9.147 1.00 65.56 94 ARG A N 1
ATOM 746 C CA . ARG A 1 94 ? 27.928 -19.626 -9.503 1.00 65.56 94 ARG A CA 1
ATOM 747 C C . ARG A 1 94 ? 29.331 -19.414 -8.944 1.00 65.56 94 ARG A C 1
ATOM 749 O O . ARG A 1 94 ? 29.936 -20.378 -8.482 1.00 65.56 94 ARG A O 1
ATOM 756 N N . LEU A 1 95 ? 29.818 -18.174 -8.935 1.00 66.94 95 LEU A N 1
ATOM 757 C CA . LEU A 1 95 ? 31.125 -17.847 -8.372 1.00 66.94 95 LEU A CA 1
ATOM 758 C C . LEU A 1 95 ? 31.177 -18.121 -6.861 1.00 66.94 95 LEU A C 1
ATOM 760 O O . LEU A 1 95 ? 32.123 -18.744 -6.387 1.00 66.94 95 LEU A O 1
ATOM 764 N N . VAL A 1 96 ? 30.140 -17.725 -6.115 1.00 67.81 96 VAL A N 1
ATOM 765 C CA . VAL A 1 96 ? 30.070 -17.960 -4.662 1.00 67.81 96 VAL A CA 1
ATOM 766 C C . VAL A 1 96 ? 30.060 -19.459 -4.346 1.00 67.81 96 VAL A C 1
ATOM 768 O O . VAL A 1 96 ? 30.812 -19.907 -3.483 1.00 67.81 96 VAL A O 1
ATOM 771 N N . VAL A 1 97 ? 29.273 -20.253 -5.080 1.00 72.06 97 VAL A N 1
ATOM 772 C CA . VAL A 1 97 ? 29.215 -21.712 -4.883 1.00 72.06 97 VAL A CA 1
ATOM 773 C C . VAL A 1 97 ? 30.561 -22.373 -5.200 1.00 72.06 97 VAL A C 1
ATOM 775 O O . VAL A 1 97 ? 31.032 -23.200 -4.420 1.00 72.06 97 VAL A O 1
ATOM 778 N N . ALA A 1 98 ? 31.223 -21.985 -6.295 1.00 73.69 98 ALA A N 1
ATOM 779 C CA . ALA A 1 98 ? 32.518 -22.550 -6.675 1.00 73.69 98 ALA A CA 1
ATOM 780 C C . ALA A 1 98 ? 33.615 -22.277 -5.626 1.00 73.69 98 ALA A C 1
ATOM 782 O O . ALA A 1 98 ? 34.378 -23.182 -5.284 1.00 73.69 98 ALA A O 1
ATOM 783 N N . VAL A 1 99 ? 33.665 -21.062 -5.065 1.00 78.81 99 VAL A N 1
ATOM 784 C CA . VAL A 1 99 ? 34.645 -20.686 -4.028 1.00 78.81 99 VAL A CA 1
ATOM 785 C C . VAL A 1 99 ? 34.439 -21.484 -2.733 1.00 78.81 99 VAL A C 1
ATOM 787 O O . VAL A 1 99 ? 35.410 -21.950 -2.132 1.00 78.81 99 VAL A O 1
ATOM 790 N N . VAL A 1 100 ? 33.191 -21.703 -2.309 1.00 82.62 100 VAL A N 1
ATOM 791 C CA . VAL A 1 100 ? 32.886 -22.489 -1.0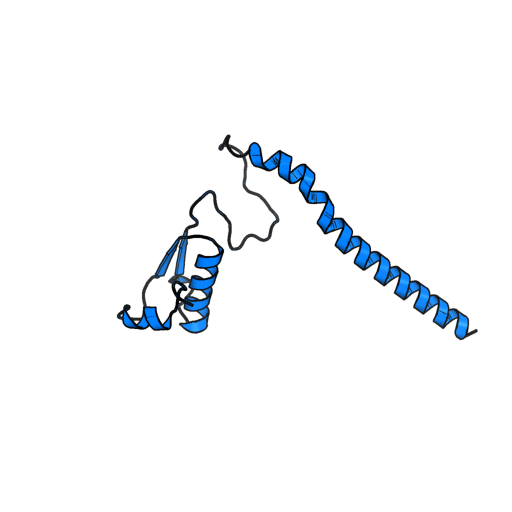97 1.00 82.62 100 VAL A CA 1
ATOM 792 C C . VAL A 1 100 ? 33.281 -23.958 -1.269 1.00 82.62 100 VAL A C 1
ATOM 794 O O . VAL A 1 100 ? 33.866 -24.556 -0.364 1.00 82.62 100 VAL A O 1
ATOM 797 N N . VAL A 1 101 ? 33.027 -24.544 -2.442 1.00 84.38 101 VAL A N 1
ATOM 798 C CA . VAL A 1 101 ? 33.401 -25.940 -2.721 1.00 84.38 101 VAL A CA 1
ATOM 799 C C . VAL A 1 101 ? 34.922 -26.100 -2.755 1.00 84.38 101 VAL A C 1
ATOM 801 O O . VAL A 1 101 ? 35.456 -27.021 -2.135 1.00 84.38 101 VAL A O 1
ATOM 804 N N . ALA A 1 102 ? 35.632 -25.181 -3.414 1.00 82.00 102 ALA A N 1
ATOM 805 C CA . ALA A 1 102 ? 37.089 -25.231 -3.508 1.00 82.00 102 ALA A CA 1
ATOM 806 C C . ALA A 1 102 ? 37.765 -25.090 -2.135 1.00 82.00 102 ALA A C 1
ATOM 808 O O . ALA A 1 102 ? 38.658 -25.869 -1.804 1.00 82.00 102 ALA A O 1
ATOM 809 N N . THR A 1 103 ? 37.315 -24.145 -1.304 1.00 80.44 103 THR A N 1
ATOM 810 C CA . THR A 1 103 ? 37.876 -23.952 0.046 1.00 80.44 103 THR A CA 1
ATOM 811 C C . THR A 1 103 ? 37.616 -25.158 0.949 1.00 80.44 103 THR A C 1
ATOM 813 O O . THR A 1 103 ? 38.526 -25.599 1.650 1.00 80.44 103 THR A O 1
ATOM 816 N N . SER A 1 104 ? 36.426 -25.759 0.868 1.00 77.25 104 SER A N 1
ATOM 817 C CA . SER A 1 104 ? 36.081 -26.966 1.631 1.00 77.25 104 SER A CA 1
ATOM 818 C C . SER A 1 104 ? 36.942 -28.171 1.236 1.00 77.25 104 SER A C 1
ATOM 820 O O . SER A 1 104 ? 37.437 -28.892 2.104 1.00 77.25 104 SER A O 1
ATOM 822 N N . ALA A 1 105 ? 37.178 -28.369 -0.065 1.00 79.75 105 ALA A N 1
ATOM 823 C CA . ALA A 1 105 ? 38.023 -29.452 -0.569 1.00 79.75 105 ALA A CA 1
ATOM 824 C C . ALA A 1 105 ? 39.495 -29.287 -0.151 1.00 79.75 105 ALA A C 1
ATOM 826 O O . ALA A 1 105 ? 40.132 -30.256 0.265 1.00 79.75 105 ALA A O 1
ATOM 827 N N . VAL A 1 106 ? 40.028 -28.061 -0.212 1.00 82.62 106 VAL A N 1
ATOM 828 C CA . VAL A 1 106 ? 41.401 -27.760 0.226 1.00 82.62 106 VAL A CA 1
ATOM 829 C C . VAL A 1 106 ? 41.555 -27.979 1.733 1.00 82.62 106 VAL A C 1
ATOM 831 O O . VAL A 1 106 ? 42.537 -28.588 2.160 1.00 82.62 106 VAL A O 1
ATOM 834 N N . LEU A 1 107 ? 40.576 -27.554 2.539 1.00 84.50 107 LEU A N 1
ATOM 835 C CA . LEU A 1 107 ? 40.587 -27.770 3.988 1.00 84.50 107 LEU A CA 1
ATOM 836 C C . LEU A 1 107 ? 40.575 -29.268 4.328 1.00 84.50 107 LEU A C 1
ATOM 838 O O . LEU A 1 107 ? 41.391 -29.726 5.128 1.00 84.50 107 LEU A O 1
ATOM 842 N N . ALA A 1 108 ? 39.702 -30.043 3.674 1.00 83.62 108 ALA A N 1
ATOM 843 C CA . ALA A 1 108 ? 39.630 -31.491 3.848 1.00 83.62 108 ALA A CA 1
ATOM 844 C C . ALA A 1 108 ? 40.952 -32.176 3.464 1.00 83.62 108 ALA A C 1
ATOM 846 O O . ALA A 1 108 ? 41.484 -32.968 4.241 1.00 83.62 108 ALA A O 1
ATOM 847 N N . ALA A 1 109 ? 41.537 -31.824 2.315 1.00 80.81 109 ALA A N 1
ATOM 848 C CA . ALA A 1 109 ? 42.817 -32.379 1.877 1.00 80.81 109 ALA A CA 1
ATOM 849 C C . ALA A 1 109 ? 43.973 -32.028 2.831 1.00 80.81 109 ALA A C 1
ATOM 851 O O . ALA A 1 109 ? 44.845 -32.865 3.067 1.00 80.81 109 ALA A O 1
ATOM 852 N N . SER A 1 110 ? 43.975 -30.820 3.404 1.00 78.06 110 SER A N 1
ATOM 853 C CA . SER A 1 110 ? 44.986 -30.389 4.377 1.00 78.06 110 SER A CA 1
ATOM 854 C C . SER A 1 110 ? 44.878 -31.170 5.694 1.00 78.06 110 SER A C 1
ATOM 856 O O . SER A 1 110 ? 45.875 -31.701 6.188 1.00 78.06 110 SER A O 1
ATOM 858 N N . LEU A 1 111 ? 43.656 -31.359 6.209 1.00 80.88 111 LEU A N 1
ATOM 859 C CA . LEU A 1 111 ? 43.405 -32.179 7.401 1.00 80.88 111 LEU A CA 1
ATOM 860 C C . LEU A 1 111 ? 43.792 -33.648 7.188 1.00 80.88 111 LEU A C 1
ATOM 862 O O . LEU A 1 111 ? 44.390 -34.258 8.072 1.00 80.88 111 LEU A O 1
ATOM 866 N N . MET A 1 112 ? 43.500 -34.214 6.011 1.00 79.00 112 MET A N 1
ATOM 867 C CA . MET A 1 112 ? 43.886 -35.592 5.687 1.00 79.00 112 MET A CA 1
ATOM 868 C C . MET A 1 112 ? 45.401 -35.765 5.525 1.00 79.00 112 MET A C 1
ATOM 870 O O . MET A 1 112 ? 45.918 -36.845 5.799 1.00 79.00 112 MET A O 1
ATOM 874 N N . ARG A 1 113 ? 46.126 -34.715 5.117 1.00 72.69 113 ARG A N 1
ATOM 875 C CA . ARG A 1 113 ? 47.589 -34.741 4.976 1.00 72.69 113 ARG A CA 1
ATOM 876 C C . ARG A 1 113 ? 48.319 -34.543 6.310 1.00 72.69 113 ARG A C 1
ATOM 878 O O . ARG A 1 113 ? 49.400 -35.086 6.468 1.00 72.69 113 ARG A O 1
ATOM 885 N N . SER A 1 114 ? 47.723 -33.827 7.268 1.00 69.06 114 SER A N 1
ATOM 886 C CA . SER A 1 114 ? 48.288 -33.615 8.615 1.00 69.06 114 SER A CA 1
ATOM 887 C C . SER A 1 114 ? 48.120 -34.810 9.564 1.00 69.06 114 SER A C 1
ATOM 889 O O . SER A 1 114 ? 48.708 -34.811 10.643 1.00 69.06 114 SER A O 1
ATOM 891 N N . LYS A 1 115 ? 47.276 -35.787 9.212 1.00 61.34 115 LYS A N 1
ATOM 892 C CA . LYS A 1 115 ? 46.943 -36.951 10.053 1.00 61.34 115 LYS A CA 1
ATOM 893 C C . LYS A 1 115 ? 47.677 -38.234 9.629 1.00 61.34 115 LYS A C 1
ATOM 895 O O . LYS A 1 115 ? 47.308 -39.317 10.079 1.00 61.34 115 LYS A O 1
ATOM 900 N N . LYS A 1 116 ? 48.672 -38.100 8.750 1.00 54.06 116 LYS A N 1
ATOM 901 C CA . LYS A 1 116 ? 49.588 -39.146 8.289 1.00 54.06 116 LYS A CA 1
ATOM 902 C C . LYS A 1 116 ? 50.996 -38.796 8.746 1.00 54.06 116 LYS A C 1
ATOM 904 O O . LYS A 1 116 ? 51.724 -39.744 9.100 1.00 54.06 116 LYS A O 1
#

pLDDT: mean 71.6, std 18.19, range [40.16, 92.81]

InterPro domains:
  IPR039261 Ferredoxin-NADP reductase (FNR), nucleotide-binding domain [G3DSA:3.40.50.80] (1-60)
  IPR039261 Ferredoxin-NADP reductase (FNR), nucleotide-binding domain [SSF52343] (2-56)

Radius of gyration: 24.78 Å; chains: 1; bounding box: 66×53×43 Å

Secondary structure (DSSP, 8-state):
--S---HHHHTTT-S-S-S-EEEEE-HHHHHHHHHIIIIIS---GGGEEEEESSS---SS--S-S-PPP---GGGHHHHHHHHHHTTSHHHHHHHHHHHHHHHHHHHHHHHHHHT-

Organism: NCBI:txid129364